Protein AF-A0A932X564-F1 (afdb_monomer)

Nearest PDB structures (foldseek):
  3nfw-assembly1_A  TM=8.527E-01  e=7.235E-04  Mycolicibacterium thermoresistibile ATCC 19527
  3zoe-assembly1_B  TM=8.997E-01  e=1.480E-03  Thermus thermophilus HB27
  5zc2-assembly1_A  TM=5.527E-01  e=8.794E-04  Acinetobacter baumannii
  5zyr-assembly1_B  TM=5.621E-01  e=1.299E-03  Acinetobacter baumannii
  3pft-assembly1_A  TM=8.012E-01  e=2.276E-02  Mycolicibacterium goodii

Mean predicted aligned error: 4.88 Å

Solvent-accessible surface area (backbone atoms only — not comparable to full-atom values): 7108 Å² total; per-residue (Å²): 84,44,27,72,92,39,58,64,57,50,49,59,62,67,73,52,54,70,88,84,39,75,64,60,67,95,55,64,58,44,70,42,98,82,63,50,79,41,61,60,90,40,24,23,51,73,37,62,48,79,76,45,77,42,88,63,83,96,46,74,48,73,44,61,48,76,79,46,72,48,78,71,47,90,68,68,72,49,47,68,71,59,51,60,73,69,52,56,74,68,52,55,57,53,46,54,55,47,50,55,52,51,52,52,53,50,66,76,48,54,83,66,74,83,114

Sequence (115 aa):
FLGPGQLELMHALGFASGRGRRKLEGIPYRLGATGSPILEGCWGYLDCRVVNQMDGGDMTCFLAEVVDGATVGEAQPLWWQEARARMPAAWQREWDVKMQLEVAFSREHMDEIQR

Radius of gyration: 16.26 Å; Cα contacts (8 Å, |Δi|>4): 130; chains: 1; bounding box: 32×35×37 Å

Structure (mmCIF, N/CA/C/O backbone):
data_AF-A0A932X564-F1
#
_entry.id   AF-A0A932X564-F1
#
loop_
_atom_site.group_PDB
_atom_site.id
_atom_site.type_symbol
_atom_site.label_atom_id
_atom_site.label_alt_id
_atom_site.label_comp_id
_atom_site.label_asym_id
_atom_site.label_entity_id
_atom_site.label_seq_id
_atom_site.pdbx_PDB_ins_code
_atom_site.Cartn_x
_atom_site.Cartn_y
_atom_site.Cartn_z
_atom_site.occupancy
_atom_site.B_iso_or_equiv
_atom_site.auth_seq_id
_atom_site.auth_comp_id
_atom_site.auth_asym_id
_atom_site.auth_atom_id
_atom_site.pdbx_PDB_model_num
ATOM 1 N N . PHE A 1 1 ? -5.263 1.970 3.648 1.00 94.00 1 PHE A N 1
ATOM 2 C CA . PHE A 1 1 ? -5.242 3.443 3.724 1.00 94.00 1 PHE A CA 1
ATOM 3 C C . PHE A 1 1 ? -4.283 3.884 4.820 1.00 94.00 1 PHE A C 1
ATOM 5 O O . PHE A 1 1 ? -4.244 3.255 5.873 1.00 94.00 1 PHE A O 1
ATOM 12 N N . LEU A 1 2 ? -3.488 4.923 4.564 1.00 95.38 2 LEU A N 1
ATOM 13 C CA . LEU A 1 2 ? -2.517 5.466 5.519 1.00 95.38 2 LEU A CA 1
ATOM 14 C C . LEU A 1 2 ? -3.012 6.806 6.059 1.00 95.38 2 LEU A C 1
ATOM 16 O O . LEU A 1 2 ? -3.723 7.517 5.358 1.00 95.38 2 LEU A O 1
ATOM 20 N N . GLY A 1 3 ? -2.638 7.141 7.289 1.00 95.06 3 GLY A N 1
ATOM 21 C CA . GLY A 1 3 ? -2.906 8.431 7.916 1.00 95.06 3 GLY A CA 1
ATOM 22 C C . GLY A 1 3 ? -1.701 9.376 7.828 1.00 95.06 3 GLY A C 1
ATOM 23 O O . GLY A 1 3 ? -0.597 8.946 7.480 1.00 95.06 3 GLY A O 1
ATOM 24 N N . PRO A 1 4 ? -1.853 10.663 8.188 1.00 92.31 4 PRO A N 1
ATOM 25 C CA . PRO A 1 4 ? -0.798 11.660 8.033 1.00 92.31 4 PRO A CA 1
ATOM 26 C C . PRO A 1 4 ? 0.485 11.325 8.801 1.00 92.31 4 PRO A C 1
ATOM 28 O O . PRO A 1 4 ? 1.569 11.667 8.336 1.00 92.31 4 PRO A O 1
ATOM 31 N N . GLY A 1 5 ? 0.388 10.631 9.937 1.00 92.38 5 GLY A N 1
ATOM 32 C CA . GLY A 1 5 ? 1.540 10.169 10.722 1.00 92.38 5 GLY A CA 1
ATOM 33 C C . GLY A 1 5 ? 2.244 8.923 10.170 1.00 92.38 5 GLY A C 1
ATOM 34 O O . GLY A 1 5 ? 3.192 8.449 10.780 1.00 92.38 5 GLY A O 1
ATOM 35 N N . GLN A 1 6 ? 1.794 8.371 9.041 1.00 94.00 6 GLN A N 1
ATOM 36 C CA . GLN A 1 6 ? 2.220 7.057 8.541 1.00 94.00 6 GLN A CA 1
ATOM 37 C C . GLN A 1 6 ? 3.048 7.139 7.255 1.00 94.00 6 GLN A C 1
ATOM 39 O O . 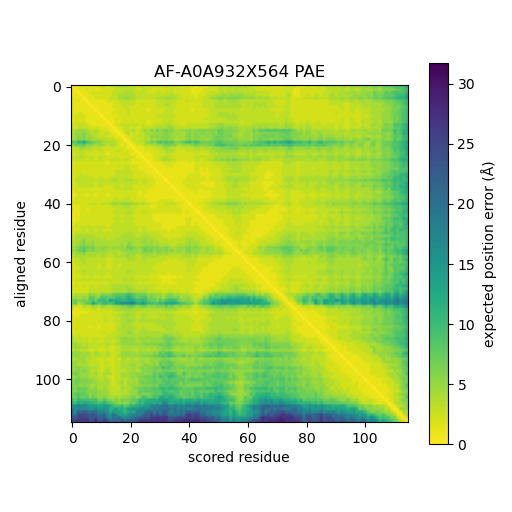GLN A 1 6 ? 3.096 6.193 6.470 1.00 94.00 6 GLN A O 1
ATOM 44 N N . LEU A 1 7 ? 3.707 8.277 7.034 1.00 93.94 7 LEU A N 1
ATOM 45 C CA . LEU A 1 7 ? 4.525 8.521 5.848 1.00 93.94 7 LEU A CA 1
ATOM 46 C C . LEU A 1 7 ? 5.696 7.523 5.730 1.00 93.94 7 LEU A C 1
ATOM 48 O O . LEU A 1 7 ? 6.018 7.082 4.633 1.00 93.94 7 LEU A O 1
ATOM 52 N N . GLU A 1 8 ? 6.269 7.090 6.853 1.00 93.25 8 GLU A N 1
ATOM 53 C CA . GLU A 1 8 ? 7.340 6.080 6.877 1.00 93.25 8 GLU A CA 1
ATOM 54 C C . GLU A 1 8 ? 6.875 4.701 6.379 1.00 93.25 8 GLU A C 1
ATOM 56 O O . GLU A 1 8 ? 7.628 3.995 5.712 1.00 93.25 8 GLU A O 1
ATOM 61 N N . LEU A 1 9 ? 5.609 4.322 6.617 1.00 94.25 9 LEU A N 1
ATOM 62 C CA . LEU A 1 9 ? 5.052 3.084 6.054 1.00 94.25 9 LEU A CA 1
ATOM 63 C C . LEU A 1 9 ? 4.957 3.164 4.528 1.00 94.25 9 LEU A C 1
ATOM 65 O O . LEU A 1 9 ? 5.211 2.172 3.848 1.00 94.25 9 LEU A O 1
ATOM 69 N N . MET A 1 10 ? 4.638 4.340 3.977 1.00 93.19 10 MET A N 1
ATOM 70 C CA . MET A 1 10 ? 4.669 4.562 2.529 1.00 93.19 10 MET A CA 1
ATOM 71 C C . MET A 1 10 ? 6.090 4.412 1.976 1.00 93.19 10 MET A C 1
ATOM 73 O O . MET A 1 10 ? 6.249 3.832 0.908 1.00 93.19 10 MET A O 1
ATOM 77 N N . HIS A 1 11 ? 7.122 4.887 2.678 1.00 92.56 11 HIS A N 1
ATOM 78 C CA . HIS A 1 11 ? 8.510 4.698 2.245 1.00 92.56 11 HIS A CA 1
ATOM 79 C C . HIS A 1 11 ? 8.911 3.222 2.292 1.00 92.56 11 HIS A C 1
ATOM 81 O O . HIS A 1 11 ? 9.201 2.629 1.251 1.00 92.56 11 HIS A O 1
ATOM 87 N N . ALA A 1 12 ? 8.775 2.579 3.454 1.00 92.06 12 ALA A N 1
ATOM 88 C CA . ALA A 1 12 ? 9.122 1.171 3.649 1.00 92.06 12 ALA A CA 1
ATOM 89 C C . ALA A 1 12 ? 8.406 0.231 2.661 1.00 92.06 12 ALA A C 1
ATOM 91 O O . ALA A 1 12 ? 8.994 -0.742 2.177 1.00 92.06 12 ALA A O 1
ATOM 92 N N . LEU A 1 13 ? 7.140 0.526 2.337 1.00 92.50 13 LEU A N 1
ATOM 93 C CA . LEU A 1 13 ? 6.321 -0.279 1.435 1.00 92.50 13 LEU A CA 1
ATOM 94 C C . LEU A 1 13 ? 6.280 0.241 -0.014 1.00 92.50 13 LEU A C 1
ATOM 96 O O . LEU A 1 13 ? 5.821 -0.471 -0.897 1.00 92.50 13 LEU A O 1
ATOM 100 N N . GLY A 1 14 ? 6.729 1.448 -0.319 1.00 90.12 14 GLY A N 1
ATOM 101 C CA . GLY A 1 14 ? 6.715 1.993 -1.685 1.00 90.12 14 GLY A CA 1
ATOM 102 C C . GLY A 1 14 ? 8.050 1.812 -2.404 1.00 90.12 14 GLY A C 1
ATOM 103 O O . GLY A 1 14 ? 8.097 1.681 -3.629 1.00 90.12 14 GLY A O 1
ATOM 104 N N . PHE A 1 15 ? 9.135 1.757 -1.629 1.00 90.69 15 PHE A N 1
ATOM 105 C CA . PHE A 1 15 ? 10.508 1.876 -2.118 1.00 90.69 15 PHE A CA 1
ATOM 106 C C . PHE A 1 15 ? 11.243 0.534 -2.166 1.00 90.69 15 PHE A C 1
ATOM 108 O O . PHE A 1 15 ? 12.393 0.445 -2.577 1.00 90.69 15 PHE A O 1
ATOM 115 N N . ALA A 1 16 ? 10.547 -0.547 -1.822 1.00 87.06 16 ALA A N 1
ATOM 116 C CA . ALA A 1 16 ? 11.057 -1.902 -1.924 1.00 87.06 16 ALA A CA 1
ATOM 117 C C . ALA A 1 16 ? 10.058 -2.828 -2.622 1.00 87.06 16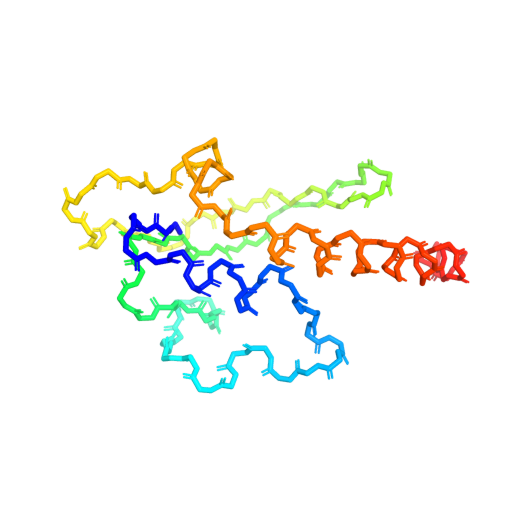 ALA A C 1
ATOM 119 O O . ALA A 1 16 ? 8.839 -2.713 -2.454 1.00 87.06 16 ALA A O 1
ATOM 120 N N . SER A 1 17 ? 10.583 -3.800 -3.364 1.00 86.12 17 SER A N 1
ATOM 121 C CA . SER A 1 17 ? 9.811 -4.924 -3.894 1.00 86.12 17 SER A CA 1
ATOM 122 C C . SER A 1 17 ? 9.932 -6.135 -2.969 1.00 86.12 17 SER A C 1
ATOM 124 O O . SER A 1 17 ? 11.006 -6.408 -2.431 1.00 86.12 17 SER A O 1
ATOM 126 N N . GLY A 1 18 ? 8.843 -6.900 -2.835 1.00 86.38 18 GLY A N 1
ATOM 127 C CA . GLY A 1 18 ? 8.848 -8.183 -2.121 1.00 86.38 18 GLY A CA 1
ATOM 128 C C . GLY A 1 18 ? 9.775 -9.232 -2.751 1.00 86.38 18 GLY A C 1
ATOM 129 O O . GLY A 1 18 ? 10.143 -10.189 -2.083 1.00 86.38 18 GLY A O 1
ATOM 130 N N . ARG A 1 19 ? 10.199 -9.026 -4.008 1.00 85.69 19 ARG A N 1
ATOM 131 C CA . ARG A 1 19 ? 11.184 -9.872 -4.700 1.00 85.69 19 ARG A CA 1
ATOM 132 C C . ARG A 1 19 ? 12.588 -9.766 -4.097 1.00 85.69 19 ARG A C 1
ATOM 134 O O . ARG A 1 19 ? 13.311 -10.751 -4.072 1.00 85.69 19 ARG A O 1
ATOM 141 N N . GLY A 1 20 ? 12.971 -8.575 -3.628 1.00 83.38 20 GLY A N 1
ATOM 142 C CA . GLY A 1 20 ? 14.325 -8.300 -3.128 1.00 83.38 20 GLY A CA 1
ATOM 143 C C . GLY A 1 20 ? 14.468 -8.381 -1.608 1.00 83.38 20 GLY A C 1
ATOM 144 O O . GLY A 1 20 ? 15.577 -8.514 -1.102 1.00 83.38 20 GLY A O 1
ATOM 145 N N . ARG A 1 21 ? 13.361 -8.285 -0.861 1.00 88.62 21 ARG A N 1
ATOM 146 C CA . ARG A 1 21 ? 13.360 -8.393 0.604 1.00 88.62 21 ARG A CA 1
ATOM 147 C C . ARG A 1 21 ? 12.006 -8.822 1.143 1.00 88.62 21 ARG A C 1
ATOM 149 O O . ARG A 1 21 ? 10.965 -8.543 0.548 1.00 88.62 21 ARG A O 1
ATOM 156 N N . ARG A 1 22 ? 12.015 -9.377 2.357 1.00 91.69 22 ARG A N 1
ATOM 157 C CA . ARG A 1 22 ? 10.806 -9.580 3.164 1.00 91.69 22 ARG A CA 1
ATOM 158 C C . ARG A 1 22 ? 10.248 -8.220 3.586 1.00 91.69 22 ARG A C 1
ATOM 160 O O . ARG A 1 22 ? 10.653 -7.623 4.574 1.00 91.69 22 ARG A O 1
ATOM 167 N N . LYS A 1 23 ? 9.346 -7.684 2.772 1.00 90.44 23 LYS A N 1
ATOM 168 C CA . LYS A 1 23 ? 8.877 -6.294 2.858 1.00 90.44 23 LYS A CA 1
ATOM 169 C C . LYS A 1 23 ? 8.090 -5.975 4.135 1.00 90.44 23 LYS A C 1
ATOM 171 O O . LYS A 1 23 ? 8.168 -4.852 4.615 1.00 90.44 23 LYS A O 1
ATOM 176 N N . LEU A 1 24 ? 7.383 -6.968 4.676 1.00 94.31 24 LEU A N 1
ATOM 177 C CA . LEU A 1 24 ? 6.618 -6.868 5.924 1.00 94.31 24 LEU A CA 1
ATOM 178 C C . LEU A 1 24 ? 7.440 -7.221 7.172 1.00 94.31 24 LEU A C 1
ATOM 180 O O . LEU A 1 24 ? 6.911 -7.199 8.278 1.00 94.31 24 LEU A O 1
ATOM 184 N N . GLU A 1 25 ? 8.719 -7.577 7.024 1.00 94.00 25 GLU A N 1
ATOM 185 C CA . GLU A 1 25 ? 9.571 -7.877 8.174 1.00 94.00 25 GLU A CA 1
ATOM 186 C C . GLU A 1 25 ? 9.697 -6.646 9.081 1.00 94.00 25 GLU A C 1
ATOM 188 O O . GLU A 1 25 ? 10.038 -5.557 8.619 1.00 94.00 25 GLU A O 1
A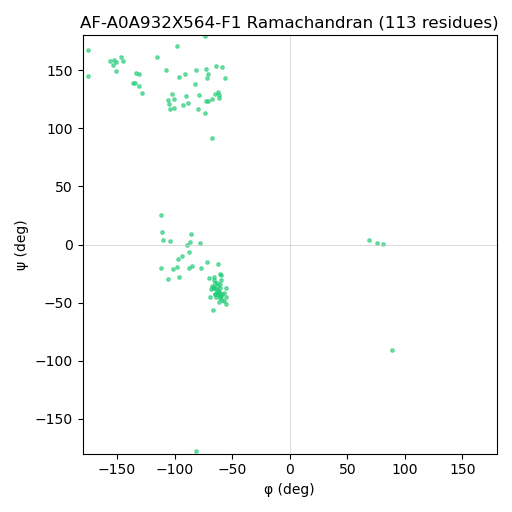TOM 193 N N . GLY A 1 26 ? 9.386 -6.821 10.369 1.00 93.44 26 GLY A N 1
ATOM 194 C CA . GLY A 1 26 ? 9.388 -5.739 11.357 1.00 93.44 26 GLY A CA 1
ATOM 195 C C . GLY A 1 26 ? 8.190 -4.785 11.283 1.00 93.44 26 GLY A C 1
ATOM 196 O O . GLY A 1 26 ? 8.132 -3.851 12.077 1.00 93.44 26 GLY A O 1
ATOM 197 N N . ILE A 1 27 ? 7.230 -5.008 10.377 1.00 95.69 27 ILE A N 1
ATOM 198 C CA . ILE A 1 27 ? 5.989 -4.229 10.301 1.00 95.69 27 ILE A CA 1
ATOM 199 C C . ILE A 1 27 ? 4.873 -5.044 10.964 1.00 95.69 27 ILE A C 1
ATOM 201 O O . ILE A 1 27 ? 4.563 -6.126 10.470 1.00 95.69 27 ILE A O 1
ATOM 205 N N . PRO A 1 28 ? 4.257 -4.564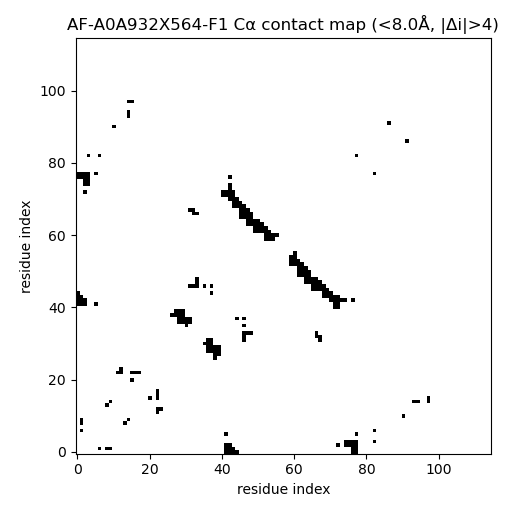 12.058 1.00 96.56 28 PRO A N 1
ATOM 206 C CA . PRO A 1 28 ? 3.139 -5.257 12.689 1.00 96.56 28 PRO A CA 1
ATOM 207 C C . PRO A 1 28 ? 1.931 -5.376 11.751 1.00 96.56 28 PRO A C 1
ATOM 209 O O . PRO A 1 28 ? 1.497 -4.401 11.128 1.00 96.56 28 PRO A O 1
ATOM 212 N N . TYR A 1 29 ? 1.383 -6.583 11.643 1.00 97.50 29 TYR A N 1
ATOM 213 C CA . TYR A 1 29 ? 0.169 -6.869 10.888 1.00 97.50 29 TYR A CA 1
ATOM 214 C C . TYR A 1 29 ? -0.567 -8.054 11.510 1.00 97.50 29 TYR A C 1
ATOM 216 O O . TYR A 1 29 ? 0.035 -8.929 12.133 1.00 97.50 29 TYR A O 1
ATOM 224 N N . ARG A 1 30 ? -1.867 -8.119 11.242 1.00 97.50 30 ARG A N 1
ATOM 225 C CA . ARG A 1 30 ? -2.710 -9.289 11.500 1.00 97.50 30 ARG A CA 1
ATOM 226 C C . ARG A 1 30 ? -3.226 -9.861 10.189 1.00 97.50 30 ARG A C 1
ATOM 228 O O . ARG A 1 30 ? -3.247 -9.166 9.177 1.00 97.50 30 ARG A O 1
ATOM 235 N N . LEU A 1 31 ? -3.676 -11.109 10.196 1.00 98.31 31 LEU A N 1
ATOM 236 C CA . LEU A 1 31 ? -4.347 -11.684 9.030 1.00 98.31 31 LEU A CA 1
ATOM 237 C C . LEU A 1 31 ? -5.824 -11.266 9.004 1.00 98.31 31 LEU A C 1
ATOM 239 O O . LEU A 1 31 ? -6.486 -11.214 10.044 1.00 98.31 31 LEU A O 1
ATOM 243 N N . GLY A 1 32 ? -6.312 -10.928 7.812 1.00 97.44 32 GLY A N 1
ATOM 244 C CA . GLY A 1 32 ? -7.721 -10.671 7.532 1.00 97.44 32 GLY A CA 1
ATOM 245 C C . GLY A 1 32 ? -8.533 -11.945 7.304 1.00 97.44 32 GLY A C 1
ATOM 246 O O . GLY A 1 32 ? -8.010 -13.060 7.358 1.00 97.44 32 GLY A O 1
ATOM 247 N N . ALA A 1 33 ? -9.817 -11.772 6.999 1.00 97.12 33 ALA A N 1
ATOM 248 C CA . ALA A 1 33 ? -10.731 -12.854 6.642 1.00 97.12 33 ALA A CA 1
ATOM 249 C C . ALA A 1 33 ? -10.292 -13.622 5.379 1.00 97.12 33 ALA A C 1
ATOM 251 O O . ALA A 1 33 ? -10.627 -14.797 5.225 1.00 97.12 33 ALA A O 1
ATOM 252 N N . THR A 1 34 ? -9.532 -12.993 4.477 1.00 97.50 34 THR A N 1
ATOM 253 C CA . THR A 1 34 ? -8.956 -13.658 3.292 1.00 97.50 34 THR A CA 1
ATOM 254 C C . THR A 1 34 ? -7.602 -14.317 3.552 1.00 97.50 34 THR A C 1
ATOM 256 O O . THR A 1 34 ? -7.071 -14.984 2.668 1.00 97.50 34 THR A O 1
ATOM 259 N N . GLY A 1 35 ? -7.018 -14.118 4.738 1.00 97.69 35 GLY A N 1
ATOM 260 C CA . GLY A 1 35 ? -5.621 -14.450 5.015 1.00 97.69 35 GLY A CA 1
ATOM 261 C C . GLY A 1 35 ? -4.621 -13.393 4.534 1.00 97.69 35 GLY A C 1
ATOM 262 O O . GLY A 1 35 ? -3.423 -13.565 4.742 1.00 97.69 35 GLY A O 1
ATOM 263 N N . SER A 1 36 ? -5.075 -12.290 3.930 1.00 97.12 36 SER A N 1
ATOM 264 C CA . SER A 1 36 ? -4.198 -11.175 3.551 1.00 97.12 36 SER A CA 1
ATOM 265 C C . SER A 1 36 ? -3.706 -10.391 4.779 1.00 97.12 36 SER A C 1
ATOM 267 O O . SER A 1 36 ? -4.447 -10.257 5.758 1.00 97.12 36 SER A O 1
ATOM 269 N N . PRO A 1 37 ? -2.476 -9.843 4.759 1.00 97.19 37 PRO A N 1
ATOM 270 C CA . PRO A 1 37 ? -1.952 -9.047 5.863 1.00 97.19 37 PRO A CA 1
ATOM 271 C C . PRO A 1 37 ? -2.622 -7.666 5.927 1.00 97.19 37 PRO A C 1
ATOM 273 O O . PRO A 1 37 ? -2.551 -6.875 4.986 1.00 97.19 37 PRO A O 1
ATOM 276 N N . ILE A 1 38 ? -3.219 -7.353 7.075 1.00 97.44 38 ILE A N 1
ATOM 277 C CA . ILE A 1 38 ? -3.768 -6.043 7.431 1.00 97.44 38 ILE A CA 1
ATOM 278 C C . ILE A 1 38 ? -2.799 -5.376 8.403 1.00 97.44 38 ILE A C 1
ATOM 280 O O . ILE A 1 38 ? -2.579 -5.873 9.509 1.00 97.44 38 ILE A O 1
ATOM 284 N N . LEU A 1 39 ? -2.228 -4.245 7.991 1.00 96.12 39 LEU A N 1
ATOM 285 C CA . LEU A 1 39 ? -1.272 -3.487 8.798 1.00 96.12 39 LEU A CA 1
ATOM 286 C C . LEU A 1 39 ? -1.918 -3.011 10.103 1.00 96.12 39 LEU A C 1
ATOM 288 O O . LEU A 1 39 ? -2.976 -2.373 10.087 1.00 96.12 39 LEU A O 1
ATOM 292 N N . GLU A 1 40 ? -1.266 -3.275 11.229 1.00 94.88 40 GLU A N 1
ATOM 293 C CA . GLU A 1 40 ? -1.731 -2.756 12.510 1.00 94.88 40 GLU A CA 1
ATOM 294 C C . GLU A 1 40 ? -1.488 -1.248 12.597 1.00 94.88 40 GLU A C 1
ATOM 296 O O . GLU A 1 40 ? -0.511 -0.710 12.074 1.00 94.88 40 GLU A O 1
ATOM 301 N N . GLY A 1 41 ? -2.426 -0.542 13.227 1.00 91.31 41 GLY A N 1
ATOM 302 C CA . GLY A 1 41 ? -2.376 0.912 13.354 1.00 91.31 41 GLY A CA 1
ATOM 303 C C . GLY A 1 41 ? -2.576 1.681 12.045 1.00 91.31 41 GLY A C 1
ATOM 304 O O . GLY A 1 41 ? -2.478 2.904 12.072 1.00 91.31 41 GLY A O 1
ATOM 305 N N . CYS A 1 42 ? -2.848 1.031 10.903 1.00 95.31 42 CYS A N 1
ATOM 306 C CA . CYS A 1 42 ? -3.209 1.742 9.672 1.00 95.31 42 CYS A CA 1
ATOM 307 C C . CYS A 1 42 ? -4.469 2.596 9.863 1.00 95.31 42 CYS A C 1
ATOM 309 O O . CYS A 1 42 ? -5.329 2.278 10.679 1.00 95.31 42 CYS A O 1
ATOM 311 N N . TRP A 1 43 ? -4.595 3.676 9.091 1.00 96.75 43 TRP A N 1
ATOM 312 C CA . TRP A 1 43 ? -5.780 4.535 9.159 1.00 96.75 43 TRP A CA 1
ATOM 313 C C . TRP A 1 43 ? -7.065 3.809 8.748 1.00 96.75 43 TRP A C 1
ATOM 315 O O . TRP A 1 43 ? -8.136 4.078 9.282 1.00 96.75 43 TRP A O 1
ATOM 325 N N . GLY A 1 44 ? -6.966 2.868 7.817 1.00 96.75 44 GLY A N 1
ATOM 326 C CA . GLY A 1 44 ? -8.082 2.017 7.430 1.00 96.75 44 GLY A CA 1
ATOM 327 C C . GLY A 1 44 ? -7.653 0.958 6.430 1.00 96.75 44 GLY A C 1
ATOM 328 O O . GLY A 1 44 ? -6.572 1.051 5.837 1.00 96.75 44 GLY A O 1
ATOM 329 N N . TYR A 1 45 ? -8.503 -0.031 6.194 1.00 97.62 45 TYR A N 1
ATOM 330 C CA . TYR A 1 45 ? -8.189 -1.153 5.314 1.00 97.62 45 TYR A CA 1
ATOM 331 C C . TYR A 1 45 ? -9.421 -1.662 4.570 1.00 97.62 45 TYR A C 1
ATOM 333 O O . TYR A 1 45 ? -10.554 -1.415 4.977 1.00 97.62 45 TYR A O 1
ATOM 341 N N . LEU A 1 46 ? -9.152 -2.394 3.492 1.00 98.12 46 LEU A N 1
ATOM 342 C CA . LEU A 1 46 ? -10.099 -3.275 2.824 1.00 98.12 46 LEU A CA 1
ATOM 343 C C . LEU A 1 46 ? -9.417 -4.632 2.695 1.00 98.12 46 LEU A C 1
ATOM 345 O O . LEU A 1 46 ? -8.265 -4.700 2.260 1.00 98.12 46 LEU A O 1
ATOM 349 N N . ASP A 1 47 ? -10.117 -5.677 3.103 1.00 98.44 47 ASP A N 1
ATOM 350 C CA . ASP A 1 47 ? -9.748 -7.057 2.846 1.00 98.44 47 ASP A CA 1
ATOM 351 C C . ASP A 1 47 ? -10.671 -7.600 1.757 1.00 98.44 47 ASP A C 1
ATOM 353 O O . ASP A 1 47 ? -11.898 -7.555 1.892 1.00 98.44 47 ASP A O 1
ATOM 357 N N . CYS A 1 48 ? -10.090 -8.052 0.647 1.00 98.38 48 CYS A N 1
ATOM 358 C CA . CYS A 1 48 ? -10.836 -8.261 -0.587 1.00 98.38 48 CYS A CA 1
ATOM 359 C C . CYS A 1 48 ? -10.527 -9.604 -1.248 1.00 98.38 48 CYS A C 1
ATOM 361 O O . CYS A 1 48 ? -9.389 -10.072 -1.243 1.00 98.38 48 CYS A O 1
ATOM 363 N N . ARG A 1 49 ? -11.532 -10.181 -1.912 1.00 97.94 49 ARG A N 1
ATOM 364 C CA . ARG A 1 49 ? -11.371 -11.321 -2.823 1.00 97.94 49 ARG A CA 1
ATOM 365 C C . ARG A 1 49 ? -11.408 -10.837 -4.264 1.00 97.94 49 ARG A C 1
ATOM 367 O O . ARG A 1 49 ? -12.328 -10.127 -4.654 1.00 97.94 49 ARG A O 1
ATOM 374 N N . VAL A 1 50 ? -10.421 -11.226 -5.065 1.00 97.12 50 VAL A N 1
ATOM 375 C CA . VAL A 1 50 ? -10.403 -10.905 -6.498 1.00 97.12 50 VAL A CA 1
ATOM 376 C C . VAL A 1 50 ? -11.529 -11.664 -7.197 1.00 97.12 50 VAL A C 1
ATOM 378 O O . VAL A 1 50 ? -11.591 -12.888 -7.112 1.00 97.12 50 VAL A O 1
ATOM 381 N N . VAL A 1 51 ? -12.389 -10.935 -7.906 1.00 97.69 51 VAL A N 1
ATOM 382 C CA . VAL A 1 51 ? -13.501 -11.497 -8.690 1.00 97.69 51 VAL A CA 1
ATOM 383 C C . VAL A 1 51 ? -13.299 -11.339 -10.195 1.00 97.69 51 VAL A C 1
ATOM 385 O O . VAL A 1 51 ? -13.908 -12.075 -10.965 1.00 97.69 51 VAL A O 1
ATOM 388 N N . ASN A 1 52 ? -12.441 -10.409 -10.634 1.00 95.19 52 ASN A N 1
ATOM 389 C CA . ASN A 1 52 ? -12.031 -10.296 -12.033 1.00 95.19 52 ASN A CA 1
ATOM 390 C C . ASN A 1 52 ? -10.637 -9.663 -12.168 1.00 95.19 52 ASN A C 1
ATOM 392 O O . ASN A 1 52 ? -10.175 -8.957 -11.269 1.00 95.19 52 ASN A O 1
ATOM 396 N N . GLN A 1 53 ? -9.987 -9.898 -13.306 1.00 95.50 53 GLN A N 1
ATOM 397 C CA . GLN A 1 53 ? -8.694 -9.327 -13.674 1.00 95.50 53 GLN A CA 1
ATOM 398 C C . GLN A 1 53 ? -8.746 -8.869 -15.130 1.00 95.50 53 GLN A C 1
ATOM 400 O O . GLN A 1 53 ? -9.315 -9.553 -15.978 1.00 95.50 53 GLN A O 1
ATOM 405 N N . MET A 1 54 ? -8.168 -7.709 -15.416 1.00 93.44 54 MET A N 1
ATOM 406 C CA . MET A 1 54 ? -8.141 -7.120 -16.752 1.00 93.44 54 MET A CA 1
ATOM 407 C C . MET A 1 54 ? -6.716 -6.695 -17.091 1.00 93.44 54 MET A C 1
ATOM 409 O O . MET A 1 54 ? -6.030 -6.100 -16.254 1.00 93.44 54 MET A O 1
ATOM 413 N N . ASP A 1 55 ? -6.291 -6.988 -18.316 1.00 89.56 55 ASP A N 1
ATOM 414 C CA . ASP A 1 55 ? -5.027 -6.502 -18.861 1.00 89.56 55 ASP A CA 1
ATOM 415 C C . ASP A 1 55 ? -5.119 -4.990 -19.130 1.00 89.56 55 ASP A C 1
ATOM 417 O O . ASP A 1 55 ? -6.025 -4.523 -19.824 1.00 89.56 55 ASP A O 1
ATOM 421 N N . GLY A 1 56 ? -4.207 -4.228 -18.529 1.00 88.56 56 GLY A N 1
ATOM 422 C CA . GLY A 1 56 ? -4.042 -2.788 -18.713 1.00 88.56 56 GLY A CA 1
ATOM 423 C C . GLY A 1 56 ? -2.747 -2.418 -19.444 1.00 88.56 56 GLY A C 1
ATOM 424 O O . GLY A 1 56 ? -2.385 -1.244 -19.456 1.00 88.56 56 GLY A O 1
ATOM 425 N N . GLY A 1 57 ? -2.036 -3.388 -20.026 1.00 85.69 57 GLY A N 1
ATOM 426 C CA . GLY A 1 57 ? -0.734 -3.210 -20.661 1.00 85.69 57 GLY A CA 1
ATOM 427 C C . GLY A 1 57 ? 0.411 -3.381 -19.666 1.00 85.69 57 GLY A C 1
ATOM 428 O O . GLY A 1 57 ? 0.907 -4.484 -19.463 1.00 85.69 57 GLY A O 1
ATOM 429 N N . ASP A 1 58 ? 0.850 -2.289 -19.036 1.00 81.75 58 ASP A N 1
ATOM 430 C CA . ASP A 1 58 ? 1.937 -2.310 -18.040 1.00 81.75 58 ASP A CA 1
ATOM 431 C C . ASP A 1 58 ? 1.456 -2.612 -16.609 1.00 81.75 58 ASP A C 1
ATOM 433 O O . ASP A 1 58 ? 2.248 -2.649 -15.663 1.00 81.75 58 ASP A O 1
ATOM 437 N N . MET A 1 59 ? 0.154 -2.851 -16.447 1.00 83.94 59 MET A N 1
ATOM 438 C CA . MET A 1 59 ? -0.486 -3.181 -15.182 1.00 83.94 59 MET A CA 1
ATOM 439 C C . MET A 1 59 ? -1.628 -4.179 -15.377 1.00 83.94 59 MET A C 1
ATOM 441 O O . MET A 1 59 ? -2.248 -4.245 -16.434 1.00 83.94 59 MET A O 1
ATOM 445 N N . THR A 1 60 ? -1.975 -4.894 -14.310 1.00 88.88 60 THR A N 1
ATOM 446 C CA . THR A 1 60 ? -3.212 -5.680 -14.230 1.00 88.88 60 THR A CA 1
ATOM 447 C C . THR A 1 60 ? -4.200 -4.954 -13.329 1.00 88.88 60 THR A C 1
ATOM 449 O O . THR A 1 60 ? -3.894 -4.654 -12.172 1.00 88.88 60 THR A O 1
ATOM 452 N N . CYS A 1 61 ? -5.396 -4.671 -13.840 1.00 93.38 61 CYS A N 1
ATOM 453 C CA . CYS A 1 61 ? -6.476 -4.101 -13.045 1.00 93.38 61 CYS A CA 1
ATOM 454 C C . CYS A 1 61 ? -7.295 -5.226 -12.403 1.00 93.38 61 CYS A C 1
ATOM 456 O O . CYS A 1 61 ? -7.855 -6.072 -13.099 1.00 93.38 61 CYS A O 1
ATOM 458 N N . PHE A 1 62 ? -7.382 -5.228 -11.073 1.00 95.88 62 PHE A N 1
ATOM 459 C CA . PHE A 1 62 ? -8.148 -6.212 -10.312 1.00 95.88 62 PHE A CA 1
ATOM 460 C C . PHE A 1 62 ? -9.491 -5.621 -9.882 1.00 95.88 62 PHE A C 1
ATOM 462 O O . PHE A 1 62 ? -9.533 -4.594 -9.204 1.00 95.88 62 PHE A O 1
ATOM 469 N N . LEU A 1 63 ? -10.587 -6.301 -10.219 1.00 97.31 63 LEU A N 1
ATOM 470 C CA . LEU A 1 63 ? -11.887 -6.074 -9.591 1.00 97.31 63 LEU A CA 1
ATOM 471 C C . LEU A 1 63 ? -11.999 -7.010 -8.391 1.00 97.31 63 LEU A C 1
ATOM 473 O O . LEU A 1 63 ? -11.805 -8.221 -8.531 1.00 97.31 63 LEU A O 1
ATOM 477 N N . ALA A 1 64 ? -12.328 -6.465 -7.223 1.00 97.69 64 ALA A N 1
ATOM 478 C CA . ALA A 1 64 ? -12.364 -7.233 -5.989 1.00 97.69 64 ALA A CA 1
ATOM 479 C C . ALA A 1 64 ? -13.630 -6.957 -5.167 1.00 97.69 64 ALA A C 1
ATOM 481 O O . ALA A 1 64 ? -14.071 -5.816 -5.043 1.00 97.69 64 ALA A O 1
ATOM 482 N N . GLU A 1 65 ? -14.193 -8.021 -4.600 1.00 98.44 65 GLU A N 1
ATOM 483 C CA . GLU A 1 65 ? -15.255 -7.988 -3.597 1.00 98.44 65 GLU A CA 1
ATOM 484 C C . GLU A 1 65 ? -14.642 -7.655 -2.234 1.00 98.44 65 GLU A C 1
ATOM 486 O O . GLU A 1 65 ? -13.695 -8.317 -1.807 1.00 98.44 65 GLU A O 1
ATOM 491 N N . VAL A 1 66 ? -15.186 -6.655 -1.540 1.00 98.31 66 VAL A N 1
ATOM 492 C CA . VAL A 1 66 ? -14.786 -6.323 -0.166 1.00 98.31 66 VAL A CA 1
ATOM 493 C C . VAL A 1 66 ? -15.476 -7.293 0.789 1.00 98.31 66 VAL A C 1
ATOM 495 O O . VAL A 1 66 ? -16.701 -7.290 0.879 1.00 98.31 66 VAL A O 1
ATOM 498 N N . VAL A 1 67 ? -14.697 -8.103 1.509 1.00 98.44 67 VAL A N 1
ATOM 499 C CA . VAL A 1 67 ? -15.225 -9.072 2.488 1.00 98.44 67 VAL A CA 1
ATOM 500 C C . VAL A 1 67 ? -15.092 -8.592 3.934 1.00 98.44 67 VAL A C 1
ATOM 502 O O . VAL A 1 67 ? -15.818 -9.067 4.801 1.00 98.44 67 VAL A O 1
ATOM 505 N N . ASP A 1 68 ? -14.183 -7.651 4.192 1.00 98.31 68 ASP A N 1
ATOM 506 C CA . ASP A 1 68 ? -14.048 -6.931 5.459 1.00 98.31 68 ASP A CA 1
ATOM 507 C C . ASP A 1 68 ? -13.408 -5.556 5.203 1.00 98.31 68 ASP A C 1
ATOM 509 O O . ASP A 1 68 ? -12.681 -5.355 4.227 1.00 98.31 68 ASP A O 1
ATOM 513 N N . GLY A 1 69 ? -13.668 -4.589 6.074 1.00 97.12 69 GLY A N 1
ATOM 514 C CA . GLY A 1 69 ? -13.102 -3.255 5.953 1.00 97.12 69 GLY A CA 1
ATOM 515 C C . GLY A 1 69 ? -13.466 -2.370 7.130 1.00 97.12 69 GLY A C 1
ATOM 516 O O . GLY A 1 69 ? -14.569 -2.443 7.669 1.00 97.12 69 GLY A O 1
ATOM 517 N N . ALA A 1 70 ? -12.536 -1.504 7.517 1.00 96.50 70 ALA A N 1
ATOM 518 C CA . ALA A 1 70 ? -12.772 -0.543 8.582 1.00 96.50 70 ALA A CA 1
ATOM 519 C C . ALA A 1 70 ? -11.948 0.729 8.386 1.00 96.50 70 ALA A C 1
ATOM 521 O O . ALA A 1 70 ? -10.815 0.694 7.893 1.00 96.50 70 ALA A O 1
ATOM 522 N N . THR A 1 71 ? -12.508 1.839 8.860 1.00 95.62 71 THR A N 1
ATOM 523 C CA . THR A 1 71 ? -11.754 3.049 9.190 1.00 95.62 71 THR A CA 1
ATOM 524 C C . THR A 1 71 ? -11.384 2.970 10.665 1.00 95.62 71 THR A C 1
ATOM 526 O O . THR A 1 71 ? -12.258 2.852 11.519 1.00 95.62 71 THR A O 1
ATOM 529 N N . VAL A 1 72 ? -10.087 2.990 10.955 1.00 90.94 72 VAL A N 1
ATOM 530 C CA . VAL A 1 72 ? -9.525 2.825 12.304 1.00 90.94 72 VAL A CA 1
ATOM 531 C C . VAL A 1 72 ? -9.019 4.163 12.854 1.00 90.94 72 VAL A C 1
ATOM 533 O O . VAL A 1 72 ? -9.027 4.376 14.061 1.00 90.94 72 VAL A O 1
ATOM 536 N N . GLY A 1 73 ? -8.575 5.073 11.981 1.00 85.38 73 GLY A N 1
ATOM 537 C CA . GLY A 1 73 ? -8.089 6.397 12.363 1.00 85.38 73 GLY A CA 1
ATOM 538 C C . GLY A 1 73 ? -9.182 7.467 12.369 1.00 85.38 73 GLY A C 1
ATOM 539 O O . GLY A 1 73 ? -10.077 7.458 11.532 1.00 85.38 73 GLY A O 1
ATOM 540 N N . GLU A 1 74 ? -9.063 8.436 13.279 1.00 80.25 74 GLU A N 1
ATOM 541 C CA . GLU A 1 74 ? -10.004 9.567 13.403 1.00 80.25 74 GLU A CA 1
ATOM 542 C C . GLU A 1 74 ? -9.645 10.769 12.509 1.00 80.25 74 GLU A C 1
ATOM 544 O O . GLU A 1 74 ? -10.483 11.623 12.225 1.00 80.25 74 GLU A O 1
ATOM 549 N N . ALA A 1 75 ? -8.387 10.856 12.062 1.00 83.19 75 ALA A N 1
ATOM 550 C CA . ALA A 1 75 ? -7.911 11.925 11.182 1.00 83.19 75 ALA A CA 1
ATOM 551 C C . ALA A 1 75 ? -8.427 11.762 9.737 1.00 83.19 75 ALA A C 1
ATOM 553 O O . ALA A 1 75 ? -9.098 10.791 9.408 1.00 83.19 75 ALA A O 1
ATOM 554 N N . GLN A 1 76 ? -8.076 12.682 8.839 1.00 90.88 76 GLN A N 1
ATOM 555 C CA . GLN A 1 76 ? -8.236 12.461 7.395 1.00 90.88 76 GLN A CA 1
ATOM 556 C C . GLN A 1 76 ? -7.192 11.452 6.886 1.00 90.88 76 GLN A C 1
ATOM 558 O O . GLN A 1 76 ? -6.101 11.387 7.462 1.00 90.88 76 GLN A O 1
ATOM 563 N N . PRO A 1 77 ? -7.478 10.673 5.827 1.00 94.12 77 PRO A N 1
ATOM 564 C CA . PRO A 1 77 ? -6.469 9.822 5.210 1.00 94.12 77 PRO A CA 1
ATOM 565 C C . PRO A 1 77 ? -5.355 10.681 4.596 1.00 94.12 77 PRO A C 1
ATOM 567 O O . PRO A 1 77 ? -5.569 11.825 4.208 1.00 94.12 77 PRO A O 1
ATOM 570 N N . LEU A 1 78 ? -4.157 10.114 4.488 1.00 94.69 78 LEU A N 1
ATOM 571 C CA . LEU A 1 78 ? -3.032 10.734 3.800 1.00 94.69 78 LEU A CA 1
ATOM 572 C C . LEU A 1 78 ? -3.260 10.683 2.287 1.00 94.69 78 LEU A C 1
ATOM 574 O O . LEU A 1 78 ? -3.215 9.607 1.681 1.00 94.69 78 LEU A O 1
ATOM 578 N N . TRP A 1 79 ? -3.445 11.846 1.669 1.00 94.50 79 TRP A N 1
ATOM 579 C CA . TRP A 1 79 ? -3.566 11.951 0.217 1.00 94.50 79 TRP A CA 1
ATOM 580 C C . TRP A 1 79 ? -2.194 11.951 -0.458 1.00 94.50 79 TRP A C 1
ATOM 582 O O . TRP A 1 79 ? -1.213 12.454 0.088 1.00 94.50 79 TRP A O 1
ATOM 592 N N . TRP A 1 80 ? -2.111 11.439 -1.691 1.00 91.62 80 TRP A N 1
ATOM 593 C CA . TRP A 1 80 ? -0.840 11.379 -2.428 1.00 91.62 80 TRP A CA 1
ATOM 594 C C . TRP A 1 80 ? -0.174 12.751 -2.589 1.00 91.62 80 TRP A C 1
ATOM 596 O O . TRP A 1 80 ? 1.036 12.872 -2.422 1.00 91.62 80 TRP A O 1
ATOM 606 N N . GLN A 1 81 ? -0.953 13.796 -2.881 1.00 92.69 81 GLN A N 1
ATOM 607 C CA . GLN A 1 81 ? -0.418 15.152 -3.036 1.00 92.69 81 GLN A CA 1
ATOM 608 C C . GLN A 1 81 ? 0.238 15.654 -1.741 1.00 92.69 81 GLN A C 1
ATOM 610 O O . GLN A 1 81 ? 1.326 16.229 -1.783 1.00 92.69 81 GLN A O 1
ATOM 615 N N . GLU A 1 82 ? -0.379 15.372 -0.592 1.00 93.38 82 GLU A N 1
ATOM 616 C CA . GLU A 1 82 ? 0.150 15.723 0.728 1.00 93.38 82 GLU A CA 1
ATOM 617 C C . GLU A 1 82 ? 1.391 14.904 1.073 1.00 93.38 82 GLU A C 1
ATOM 619 O O . GLU A 1 82 ? 2.391 15.459 1.529 1.00 93.38 82 GLU A O 1
ATOM 624 N N . ALA A 1 83 ? 1.346 13.589 0.835 1.00 93.19 83 ALA A N 1
ATOM 625 C CA . ALA A 1 83 ? 2.490 12.710 1.029 1.00 93.19 83 ALA A CA 1
ATOM 626 C C . ALA A 1 83 ? 3.679 13.228 0.222 1.00 93.19 83 ALA A C 1
ATOM 628 O O . ALA A 1 83 ? 4.737 13.483 0.792 1.00 93.19 83 ALA A O 1
ATOM 629 N N . ARG A 1 84 ? 3.465 13.491 -1.074 1.00 91.31 84 ARG A N 1
ATOM 630 C CA . ARG A 1 84 ? 4.481 13.984 -2.004 1.00 91.31 84 ARG A CA 1
ATOM 631 C C . ARG A 1 84 ? 5.093 15.311 -1.559 1.00 91.31 84 ARG A C 1
ATOM 633 O O . ARG A 1 84 ? 6.309 15.454 -1.637 1.00 91.31 84 ARG A O 1
ATOM 640 N N . ALA A 1 85 ? 4.281 16.251 -1.076 1.00 92.69 85 ALA A N 1
ATOM 641 C CA . ALA A 1 85 ? 4.757 17.541 -0.570 1.00 92.69 85 ALA A CA 1
ATOM 642 C C . ALA A 1 85 ? 5.618 17.412 0.700 1.00 92.69 85 ALA A C 1
ATOM 644 O O . ALA A 1 85 ? 6.480 18.250 0.950 1.00 92.69 85 ALA A O 1
ATOM 645 N N . ARG A 1 86 ? 5.394 16.362 1.496 1.00 93.12 86 ARG A N 1
ATOM 646 C CA . ARG A 1 86 ? 6.108 16.094 2.753 1.00 93.12 86 ARG A CA 1
ATOM 647 C C . ARG A 1 86 ? 7.319 15.173 2.586 1.00 93.12 86 ARG A C 1
ATOM 649 O O . ARG A 1 86 ? 8.080 15.024 3.538 1.00 93.12 86 ARG A O 1
ATOM 656 N N . MET A 1 87 ? 7.502 14.548 1.420 1.00 92.31 87 MET A N 1
ATOM 657 C CA . MET A 1 87 ? 8.623 13.633 1.188 1.00 92.31 87 MET A CA 1
ATOM 658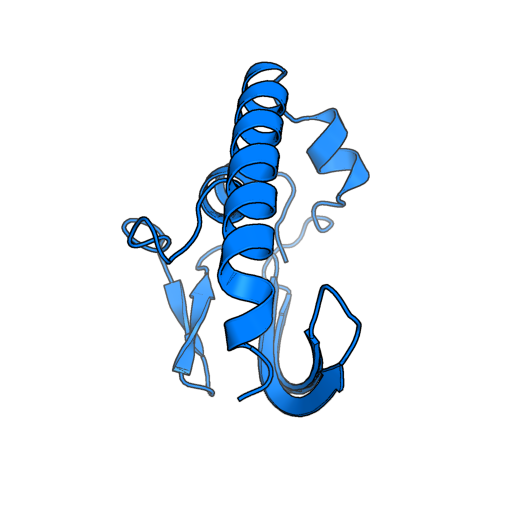 C C . MET A 1 87 ? 9.966 14.374 1.248 1.00 92.31 87 MET A C 1
ATOM 660 O O . MET A 1 87 ? 10.155 15.355 0.519 1.00 92.31 87 MET A O 1
ATOM 664 N N . PRO A 1 88 ? 10.943 13.872 2.021 1.00 93.00 88 PRO A N 1
ATOM 665 C CA . PRO A 1 88 ? 12.314 14.358 1.962 1.00 93.00 88 PRO A CA 1
ATOM 666 C C . PRO A 1 88 ? 12.890 14.274 0.542 1.00 93.00 88 PRO A C 1
ATOM 668 O O . PRO A 1 88 ? 12.682 13.295 -0.175 1.00 93.00 88 PRO A O 1
ATOM 671 N N . ALA A 1 89 ? 13.710 15.253 0.148 1.00 91.06 89 ALA A N 1
ATOM 672 C CA . ALA A 1 89 ? 14.374 15.248 -1.162 1.00 91.06 89 ALA A CA 1
ATOM 673 C C . ALA A 1 89 ? 15.288 14.022 -1.376 1.00 91.06 89 ALA A C 1
ATOM 675 O O . ALA A 1 89 ? 15.527 13.608 -2.508 1.00 91.06 89 ALA A O 1
ATOM 676 N N . ALA A 1 90 ? 15.803 13.430 -0.293 1.00 92.19 90 ALA A N 1
ATOM 677 C CA . ALA A 1 90 ? 16.579 12.194 -0.358 1.00 92.19 90 ALA A CA 1
ATOM 678 C C . ALA A 1 90 ? 15.749 11.010 -0.875 1.00 92.19 90 ALA A C 1
ATOM 680 O O . ALA A 1 90 ? 16.252 10.238 -1.687 1.00 92.19 90 ALA A O 1
ATOM 681 N N . TRP A 1 91 ? 14.477 10.915 -0.476 1.00 93.19 91 TRP A N 1
ATOM 682 C CA . TRP A 1 91 ? 13.586 9.862 -0.956 1.00 93.19 91 TRP A CA 1
ATOM 683 C C . TRP A 1 91 ? 13.302 10.018 -2.445 1.00 93.19 91 TRP A C 1
ATOM 685 O O . TRP A 1 91 ? 13.290 9.031 -3.157 1.00 93.19 91 TRP A O 1
ATOM 695 N N . GLN A 1 92 ? 13.158 11.237 -2.967 1.00 84.88 92 GLN A N 1
ATOM 696 C CA . GLN A 1 92 ? 12.926 11.423 -4.408 1.00 84.88 92 GLN A CA 1
ATOM 697 C C . GLN A 1 92 ? 14.028 10.759 -5.250 1.00 84.88 92 GLN A C 1
ATOM 699 O O . GLN A 1 92 ? 13.730 9.987 -6.153 1.00 84.88 92 GLN A O 1
ATOM 704 N N . ARG A 1 93 ? 15.298 10.953 -4.866 1.00 88.50 93 ARG A N 1
ATOM 705 C CA . ARG A 1 93 ? 16.436 10.306 -5.539 1.00 88.50 93 ARG A CA 1
ATOM 706 C C . ARG A 1 93 ? 16.411 8.785 -5.416 1.00 88.50 93 ARG A C 1
ATOM 708 O O . ARG A 1 93 ? 16.695 8.090 -6.383 1.00 88.50 93 ARG A O 1
ATOM 715 N N . GLU A 1 94 ? 16.094 8.270 -4.233 1.00 91.62 94 GLU A N 1
ATOM 716 C CA . GLU A 1 94 ? 15.969 6.827 -4.008 1.00 91.62 94 GLU A CA 1
ATO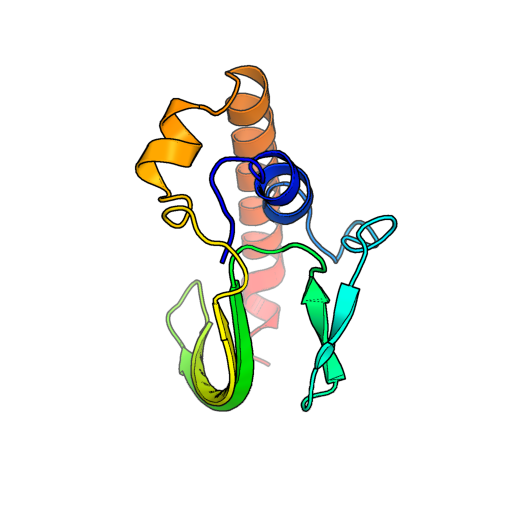M 717 C C . GLU A 1 94 ? 14.856 6.217 -4.874 1.00 91.62 94 GLU A C 1
ATOM 719 O O . GLU A 1 94 ? 15.046 5.165 -5.487 1.00 91.62 94 GLU A O 1
ATOM 724 N N . TRP A 1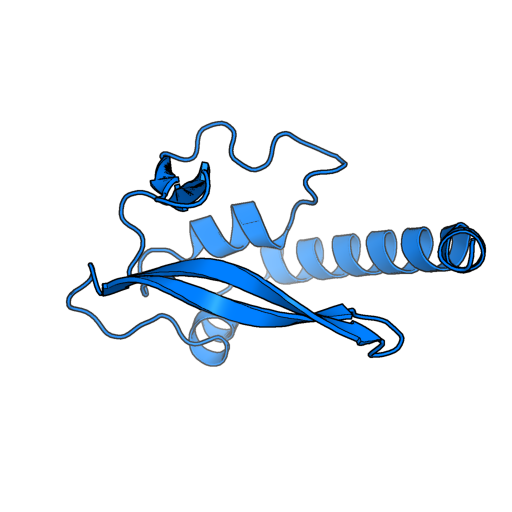 95 ? 13.715 6.904 -4.970 1.00 86.88 95 TRP A N 1
ATOM 725 C CA . TRP A 1 95 ? 12.584 6.482 -5.788 1.00 86.88 95 TRP A CA 1
ATOM 726 C C . TRP A 1 95 ? 12.938 6.454 -7.273 1.00 86.88 95 TRP A C 1
ATOM 728 O O . TRP A 1 95 ? 12.642 5.469 -7.945 1.00 86.88 95 TRP A O 1
ATOM 738 N N . ASP A 1 96 ? 13.616 7.489 -7.770 1.00 88.69 96 ASP A N 1
ATOM 739 C CA . ASP A 1 96 ? 14.043 7.566 -9.168 1.00 88.69 96 ASP A CA 1
ATOM 740 C C . ASP A 1 96 ? 14.973 6.400 -9.530 1.00 88.69 96 ASP A C 1
ATOM 742 O O . ASP A 1 96 ? 14.776 5.738 -10.552 1.00 88.69 96 ASP A O 1
ATOM 746 N N . VAL A 1 97 ? 15.939 6.087 -8.657 1.00 89.06 97 VAL A N 1
ATOM 747 C CA . VAL A 1 9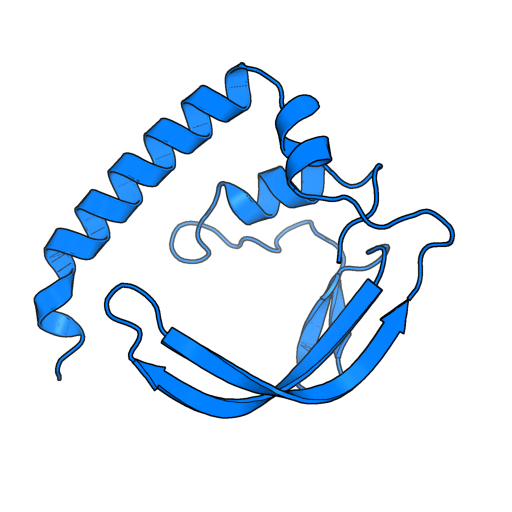7 ? 16.835 4.932 -8.832 1.00 89.06 97 VAL A CA 1
ATOM 748 C C . VAL A 1 97 ? 16.039 3.626 -8.858 1.00 89.06 97 VAL A C 1
ATOM 750 O O . VAL A 1 97 ? 16.235 2.802 -9.752 1.00 89.06 97 VAL A O 1
ATOM 753 N N . LYS A 1 98 ? 15.098 3.436 -7.925 1.00 88.81 98 LYS A N 1
ATOM 754 C CA . LYS A 1 98 ? 14.228 2.252 -7.908 1.00 88.81 98 LYS A CA 1
ATOM 755 C C . LYS A 1 98 ? 13.423 2.117 -9.200 1.00 88.81 98 LYS A C 1
ATOM 757 O O . LYS A 1 98 ? 13.367 1.025 -9.758 1.00 88.81 98 LYS A O 1
ATOM 762 N N . MET A 1 99 ? 12.784 3.192 -9.661 1.00 88.06 99 MET A N 1
ATOM 763 C CA . MET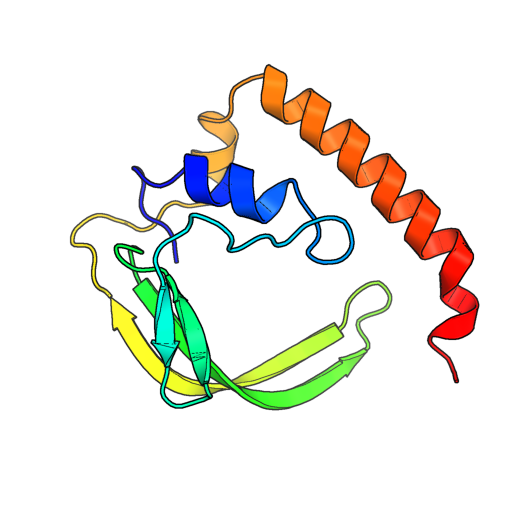 A 1 99 ? 11.955 3.169 -10.870 1.00 88.06 99 MET A CA 1
ATOM 764 C C . MET A 1 99 ? 12.770 2.794 -12.103 1.00 88.06 99 MET A C 1
ATOM 766 O O . MET A 1 99 ? 12.316 1.981 -12.902 1.00 88.06 99 MET A O 1
ATOM 770 N N . GLN A 1 100 ? 13.993 3.311 -12.234 1.00 88.12 100 GLN A N 1
ATOM 771 C CA . GLN A 1 100 ? 14.886 2.929 -13.330 1.00 88.12 100 GLN A CA 1
ATOM 772 C C . GLN A 1 100 ? 15.205 1.429 -13.314 1.00 88.12 100 GLN A C 1
ATOM 774 O O . GLN A 1 100 ? 15.133 0.779 -14.358 1.00 88.12 100 GLN A O 1
ATOM 779 N N . LEU A 1 101 ? 15.499 0.872 -12.135 1.00 87.06 101 LEU A N 1
ATOM 780 C CA . LEU A 1 101 ? 15.765 -0.559 -11.969 1.00 87.06 101 LEU A CA 1
ATOM 781 C C . LEU A 1 101 ? 14.533 -1.423 -12.272 1.00 87.06 101 LEU A C 1
ATOM 783 O O . LEU A 1 101 ? 14.652 -2.443 -12.945 1.00 87.06 101 LEU A O 1
ATOM 787 N N . GLU A 1 102 ? 13.347 -1.021 -11.807 1.00 85.88 102 GLU A N 1
ATOM 788 C CA . GLU A 1 102 ? 12.107 -1.765 -12.060 1.00 85.88 102 GLU A CA 1
ATOM 789 C C . GLU A 1 102 ? 11.700 -1.717 -13.536 1.00 85.88 102 GLU A C 1
ATOM 791 O O . GLU A 1 102 ? 11.286 -2.738 -14.077 1.00 85.88 102 GLU A O 1
ATOM 796 N N . VAL A 1 103 ? 11.879 -0.580 -14.214 1.00 85.06 103 VAL A N 1
ATOM 797 C CA . VAL A 1 103 ? 11.636 -0.468 -15.660 1.00 85.06 103 VAL A CA 1
ATOM 798 C C . VAL A 1 103 ? 12.609 -1.340 -16.453 1.00 85.06 103 VAL A C 1
ATOM 800 O O . VAL A 1 103 ? 12.183 -2.008 -17.394 1.00 85.06 103 VAL A O 1
ATOM 803 N N . ALA A 1 104 ? 13.896 -1.358 -16.090 1.00 86.00 104 ALA A N 1
ATOM 804 C CA . ALA A 1 104 ? 14.885 -2.221 -16.737 1.00 86.00 104 ALA A CA 1
ATOM 805 C C . ALA A 1 104 ? 14.521 -3.705 -16.570 1.00 86.00 104 ALA A C 1
ATOM 807 O O . ALA A 1 104 ? 14.402 -4.418 -17.564 1.00 86.00 104 ALA A O 1
ATOM 808 N N . PHE A 1 105 ? 14.224 -4.128 -15.336 1.00 85.06 105 PHE A N 1
ATOM 809 C CA . PHE A 1 105 ? 13.785 -5.491 -15.040 1.00 85.06 105 PHE A CA 1
ATOM 810 C C . PHE A 1 105 ? 12.535 -5.874 -15.843 1.00 85.06 105 PHE A C 1
ATOM 812 O O . PHE A 1 105 ? 12.512 -6.920 -16.486 1.00 85.06 105 PHE A O 1
ATOM 819 N N . SER A 1 106 ? 11.503 -5.025 -15.851 1.00 81.56 106 SER A N 1
ATOM 820 C CA . SER A 1 106 ? 10.267 -5.309 -16.587 1.00 81.56 106 SER A CA 1
ATOM 821 C C . SER A 1 106 ? 10.495 -5.420 -18.093 1.00 81.56 106 SER A C 1
ATOM 823 O O . SER A 1 106 ? 9.866 -6.256 -18.728 1.00 81.56 106 SER A O 1
ATOM 825 N N . ARG A 1 107 ? 11.400 -4.621 -18.674 1.00 82.38 107 ARG A N 1
ATOM 826 C CA . ARG A 1 107 ? 11.749 -4.717 -20.101 1.00 82.38 107 ARG A CA 1
ATOM 827 C C . ARG A 1 107 ? 12.441 -6.030 -20.452 1.00 82.38 107 ARG A C 1
ATOM 829 O O . ARG A 1 107 ? 12.168 -6.567 -21.515 1.00 82.38 107 ARG A O 1
ATOM 836 N N . GLU A 1 108 ? 13.300 -6.539 -19.574 1.00 86.19 108 GLU A N 1
ATOM 837 C CA . GLU A 1 108 ? 14.005 -7.811 -19.788 1.00 86.19 108 GLU A CA 1
ATOM 838 C C . GLU A 1 108 ? 13.078 -9.032 -19.694 1.00 86.19 108 GLU A C 1
ATOM 840 O O . GLU A 1 108 ? 13.331 -10.031 -20.357 1.00 86.19 108 GLU A O 1
ATOM 845 N N . HIS A 1 109 ? 11.995 -8.947 -18.913 1.00 79.69 109 HIS A N 1
ATOM 846 C CA . HIS A 1 109 ? 11.113 -10.085 -18.613 1.00 79.69 109 HIS A CA 1
ATOM 847 C C . HIS A 1 109 ? 9.730 -9.981 -19.281 1.00 79.69 109 HIS A C 1
ATOM 849 O O . HIS A 1 109 ? 8.859 -10.815 -19.037 1.00 79.69 109 HIS A O 1
ATOM 855 N N . MET A 1 110 ? 9.496 -8.956 -20.109 1.00 68.00 110 MET A N 1
ATOM 856 C CA . MET A 1 110 ? 8.176 -8.679 -20.695 1.00 68.00 110 MET A CA 1
ATOM 857 C C . MET A 1 110 ? 7.670 -9.839 -21.567 1.00 68.00 110 MET A C 1
ATOM 859 O O . MET A 1 110 ? 6.491 -10.187 -21.507 1.00 68.00 110 MET A O 1
ATOM 863 N N . ASP A 1 111 ? 8.573 -10.483 -22.309 1.00 69.62 111 ASP A N 1
ATOM 864 C CA . ASP A 1 111 ? 8.254 -11.587 -23.224 1.00 69.62 111 ASP A CA 1
ATOM 865 C C . ASP A 1 111 ? 7.879 -12.894 -22.495 1.00 69.62 111 ASP A C 1
ATOM 867 O O . ASP A 1 111 ? 7.302 -13.803 -23.094 1.00 69.62 111 ASP A O 1
ATOM 871 N N . GLU A 1 112 ? 8.174 -13.001 -21.196 1.00 69.06 112 GLU A N 1
ATOM 872 C CA . GLU A 1 112 ? 7.884 -14.188 -20.380 1.00 69.06 112 GLU A CA 1
ATOM 873 C C . GLU A 1 112 ? 6.454 -14.192 -19.819 1.00 69.06 112 GLU A C 1
ATOM 875 O O . GLU A 1 112 ? 5.950 -15.247 -19.446 1.00 69.06 112 GLU A O 1
ATOM 880 N N . ILE A 1 113 ? 5.782 -13.034 -19.788 1.00 56.91 113 ILE A N 1
ATOM 881 C CA . ILE A 1 113 ? 4.436 -12.864 -19.207 1.00 56.91 113 ILE A CA 1
ATOM 882 C C . ILE A 1 113 ? 3.333 -13.400 -20.143 1.00 56.91 113 ILE A C 1
ATOM 884 O O . ILE A 1 113 ? 2.231 -13.705 -19.699 1.00 56.91 113 ILE A O 1
ATOM 888 N N . GLN A 1 114 ? 3.621 -13.547 -21.440 1.00 47.22 114 GLN A N 1
ATOM 889 C CA . GLN A 1 114 ? 2.669 -13.995 -22.471 1.00 47.22 114 GLN A CA 1
ATOM 890 C C . GLN A 1 114 ? 2.556 -15.534 -22.602 1.00 47.22 114 GLN A C 1
ATOM 892 O O . GLN A 1 114 ? 1.947 -16.015 -23.560 1.00 47.22 114 GLN A O 1
ATOM 897 N N . ARG A 1 115 ? 3.150 -16.317 -21.688 1.00 40.75 115 ARG A N 1
ATOM 898 C CA . ARG A 1 115 ? 3.056 -17.792 -21.641 1.00 40.75 115 ARG A CA 1
ATOM 899 C C . ARG A 1 115 ? 2.255 -18.267 -20.439 1.00 40.75 115 ARG A C 1
ATOM 901 O O . ARG A 1 115 ? 1.546 -19.283 -20.611 1.00 40.75 115 ARG A O 1
#

Foldseek 3Di:
DAAPVCLVVCLLQVLDDVVVHVSCVVFDFDADPVRDTDGPPGQKDFDWDFPDWDDPPVDIDTDTDGPDMDGPDPHDHDDPVNSVVPDDPVSVVSNVVSVVVVVVVCVVCVVVVVD

pLDDT: mean 90.42, std 9.18, range [40.75, 98.44]

Secondary structure (DSSP, 8-state):
---GGGHHHHHHHHS--TTTS-TTTT--EEE-TTS-EEETT-SEEEEEEEEEEEE-SSSEEEEEEEEEEEE--SS----HHHHHHHS-HHHHHHHHHHHHHHHHHHHHHGGGTT-